Protein AF-A0AAQ0E7M9-F1 (afdb_monomer)

Solvent-accessible surface area (backbone atoms only — not comparable to full-atom values): 7959 Å² total; per-residue (Å²): 131,53,40,29,39,23,74,90,76,70,41,78,42,34,68,79,83,38,89,72,59,93,73,38,40,81,41,56,69,70,52,48,55,50,51,58,54,33,59,78,69,63,36,38,81,40,82,54,97,84,38,86,37,79,39,78,51,76,75,76,49,50,58,57,53,43,51,52,50,52,52,50,52,46,52,50,32,52,51,54,40,64,67,43,46,61,32,48,79,68,72,71,44,58,82,66,47,56,58,48,41,53,46,33,55,47,42,47,54,52,56,72,47,30,80,78,39,80,44,51,47,84,53,61,66,76,73,79,80,66,89,75,96,121

Sequence (134 aa):
MNYYYSFTQKGFYNDSINEVPDDAVELRKEDYDRLLDGLTNIMDIVDVDGYPTLKEREPQSDHEIASAELSSYMALANQQIAVITPAVDGGYAKPEHTQLLADWQRYRYELTLVPELDGWPESPQWPTEPEKVI

Nearest PDB structures (foldseek):
  4biy-assembly1_B  TM=6.322E-01  e=4.949E+00  Escherichia coli K-12
  4bix-assembly1_B  TM=6.375E-01  e=4.949E+00  Escherichia coli K-12
  5lfk-assembly1_B-2  TM=6.024E-01  e=4.949E+00  Escherichia coli
  4h54-assembly1_A  TM=3.339E-01  e=8.215E+00  Escherichia coli K-12

Structure (mmCIF, N/CA/C/O backbone):
data_AF-A0AAQ0E7M9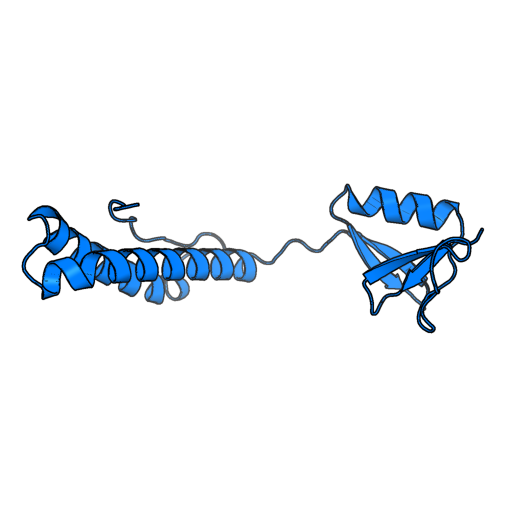-F1
#
_entry.id   AF-A0AAQ0E7M9-F1
#
loop_
_atom_site.group_PDB
_atom_site.id
_atom_site.type_symbol
_atom_site.label_atom_id
_atom_site.label_alt_id
_atom_site.label_comp_id
_atom_site.label_asym_id
_atom_site.label_entity_id
_atom_site.label_seq_id
_atom_site.pdbx_PDB_ins_code
_atom_site.Cartn_x
_atom_site.Cartn_y
_atom_site.Cartn_z
_atom_site.occupancy
_atom_site.B_iso_or_equiv
_atom_site.auth_seq_id
_atom_site.auth_comp_id
_atom_site.auth_asym_id
_atom_site.auth_atom_id
_atom_site.pdbx_PDB_model_num
ATOM 1 N N . MET A 1 1 ? 36.704 -12.486 -15.987 1.00 85.75 1 MET A N 1
ATOM 2 C CA . MET A 1 1 ? 35.703 -11.893 -15.092 1.00 85.75 1 MET A CA 1
ATOM 3 C C . MET A 1 1 ? 34.685 -11.226 -15.977 1.00 85.75 1 MET A C 1
ATOM 5 O O . MET A 1 1 ? 34.912 -10.100 -16.415 1.00 85.75 1 MET A O 1
ATOM 9 N N . ASN A 1 2 ? 33.615 -11.953 -16.258 1.00 93.69 2 ASN A N 1
ATOM 10 C CA . ASN A 1 2 ? 32.529 -11.481 -17.103 1.00 93.69 2 ASN A CA 1
ATOM 11 C C . ASN A 1 2 ? 31.299 -11.239 -16.228 1.00 93.69 2 ASN A C 1
ATOM 13 O O . ASN A 1 2 ? 31.145 -11.844 -15.161 1.00 93.69 2 ASN A O 1
ATOM 17 N N . TYR A 1 3 ? 30.467 -10.296 -16.650 1.00 96.00 3 TYR A N 1
ATOM 18 C CA . TYR A 1 3 ? 29.254 -9.913 -15.941 1.00 96.00 3 TYR A CA 1
ATOM 19 C C . TYR A 1 3 ? 28.054 -10.439 -16.702 1.00 96.00 3 TYR A C 1
ATOM 21 O O . TYR A 1 3 ? 28.076 -10.473 -17.927 1.00 96.00 3 TYR A O 1
ATOM 29 N N . TYR A 1 4 ? 27.017 -10.830 -15.979 1.00 96.44 4 TYR A N 1
ATOM 30 C CA . TYR A 1 4 ? 25.806 -11.377 -16.565 1.00 96.44 4 TYR A CA 1
ATOM 31 C C . TYR A 1 4 ? 24.583 -10.808 -15.858 1.00 96.44 4 TYR A C 1
ATOM 33 O O . TYR A 1 4 ? 24.672 -10.374 -14.705 1.00 96.44 4 TYR A O 1
ATOM 41 N N . TYR A 1 5 ? 23.439 -10.847 -16.529 1.00 96.38 5 TYR A N 1
ATOM 42 C CA . TYR A 1 5 ? 22.149 -10.516 -15.936 1.00 96.38 5 TYR A CA 1
ATOM 43 C C . TYR A 1 5 ? 21.117 -11.583 -16.283 1.00 96.38 5 TYR A C 1
ATOM 45 O O . TYR A 1 5 ? 20.941 -11.913 -17.453 1.00 96.38 5 TYR A O 1
ATOM 53 N N . SER A 1 6 ? 20.431 -12.107 -15.268 1.00 95.31 6 SER A N 1
ATOM 54 C CA . SER A 1 6 ? 19.311 -13.039 -15.435 1.00 95.31 6 SER A CA 1
ATOM 55 C C . SER A 1 6 ? 18.000 -12.277 -15.296 1.00 95.31 6 SER A C 1
ATOM 57 O O . SER A 1 6 ? 17.748 -11.649 -14.263 1.00 95.31 6 SER A O 1
ATOM 59 N N . PHE A 1 7 ? 17.146 -12.355 -16.318 1.00 91.25 7 PHE A N 1
ATOM 60 C CA . PHE A 1 7 ? 15.812 -11.752 -16.284 1.00 91.25 7 PHE A CA 1
ATOM 61 C C . PHE A 1 7 ? 14.862 -12.509 -15.355 1.00 91.25 7 PHE A C 1
ATOM 63 O O . PHE A 1 7 ? 14.028 -11.884 -14.698 1.00 91.25 7 PHE A O 1
ATOM 70 N N . THR A 1 8 ? 15.006 -13.834 -15.247 1.00 92.69 8 THR A N 1
ATOM 71 C CA . THR A 1 8 ? 14.168 -14.649 -14.357 1.00 92.69 8 THR A CA 1
ATOM 72 C C . THR A 1 8 ? 14.467 -14.344 -12.893 1.00 92.69 8 THR A C 1
ATOM 74 O O . THR A 1 8 ? 13.549 -14.168 -12.094 1.00 92.69 8 THR A O 1
ATOM 77 N N . GLN A 1 9 ? 15.752 -14.244 -12.542 1.00 92.62 9 GLN A N 1
ATOM 78 C CA . GLN A 1 9 ? 16.195 -13.949 -11.175 1.00 92.62 9 GLN A CA 1
ATOM 79 C C . GLN A 1 9 ? 16.234 -12.443 -10.876 1.00 92.62 9 GLN A C 1
ATOM 81 O O . GLN A 1 9 ? 16.388 -12.051 -9.721 1.00 92.62 9 GLN A O 1
ATOM 86 N N . LYS A 1 10 ? 16.104 -11.596 -11.909 1.00 90.38 10 LYS A N 1
ATOM 87 C CA . LYS A 1 10 ? 16.225 -10.129 -11.848 1.00 90.38 10 LYS A CA 1
ATOM 88 C C . LYS A 1 10 ? 17.514 -9.674 -11.153 1.00 90.38 10 LYS A C 1
ATOM 90 O O . LYS A 1 10 ? 17.498 -8.752 -10.338 1.00 90.38 10 LYS A O 1
ATOM 95 N N . GLY A 1 11 ? 18.628 -10.340 -11.454 1.00 91.94 11 GLY A N 1
ATOM 96 C CA . GLY A 1 11 ? 19.880 -10.199 -10.708 1.00 91.94 11 GLY A CA 1
ATOM 97 C C . GLY A 1 11 ? 21.127 -10.199 -11.585 1.00 91.94 11 GLY A C 1
ATOM 98 O O . GLY A 1 11 ? 21.146 -10.791 -12.666 1.00 91.94 11 GLY A O 1
ATOM 99 N N . PHE A 1 12 ? 22.179 -9.544 -11.087 1.00 94.38 12 PHE A N 1
ATOM 100 C CA . PHE A 1 12 ? 23.509 -9.554 -11.693 1.00 94.38 12 PHE A CA 1
ATOM 101 C C . PHE A 1 12 ? 24.361 -10.705 -11.162 1.00 94.38 12 PHE A C 1
ATOM 103 O O . PHE A 1 12 ? 24.320 -11.023 -9.974 1.00 94.38 12 PHE A O 1
ATOM 110 N N . TYR A 1 13 ? 25.187 -11.267 -12.038 1.00 95.19 13 TYR A N 1
ATOM 111 C CA . TYR A 1 13 ? 26.081 -12.379 -11.734 1.00 95.19 13 TYR A CA 1
ATOM 112 C C . TYR A 1 13 ? 27.484 -12.110 -12.262 1.00 95.19 13 TYR A C 1
ATOM 114 O O . TYR A 1 13 ? 27.682 -11.382 -13.238 1.00 95.19 13 TYR A O 1
ATOM 122 N N . ASN A 1 14 ? 28.465 -12.734 -11.619 1.00 93.44 14 ASN A N 1
ATOM 123 C CA . ASN A 1 14 ? 29.844 -12.717 -12.060 1.00 93.44 14 ASN A CA 1
ATOM 124 C C . ASN A 1 14 ? 30.438 -14.128 -12.081 1.00 93.44 14 ASN A C 1
ATOM 126 O O . ASN A 1 14 ? 30.460 -14.784 -11.047 1.00 93.44 14 ASN A O 1
ATOM 130 N N . ASP A 1 15 ? 30.997 -14.563 -13.212 1.00 93.00 15 ASP A N 1
ATOM 131 C CA . ASP A 1 15 ? 31.548 -15.92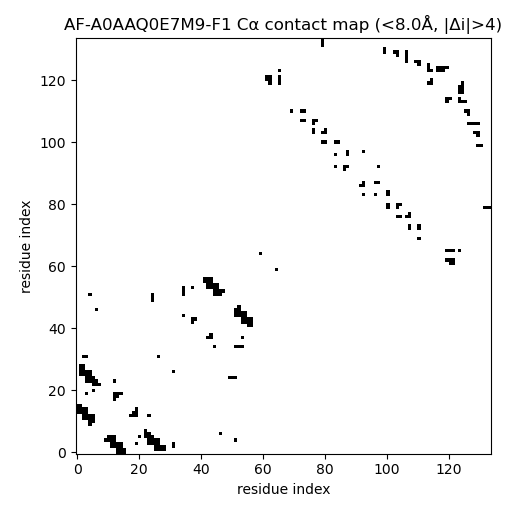5 -13.379 1.00 93.00 15 ASP A CA 1
ATOM 132 C C . ASP A 1 15 ? 32.713 -16.284 -12.445 1.00 93.00 15 ASP A C 1
ATOM 134 O O . ASP A 1 15 ? 33.047 -17.452 -12.267 1.00 93.00 15 ASP A O 1
ATOM 138 N N . SER A 1 16 ? 33.357 -15.282 -11.852 1.00 91.69 16 SER A N 1
ATOM 139 C CA . SER A 1 16 ? 34.508 -15.477 -10.975 1.00 91.69 16 SER A CA 1
ATOM 140 C C . SER A 1 16 ? 34.084 -15.715 -9.520 1.00 91.69 16 SER A C 1
ATOM 142 O O . SER A 1 16 ? 34.924 -16.073 -8.696 1.00 91.69 16 SER A O 1
ATOM 144 N N . ILE A 1 17 ? 32.805 -15.487 -9.190 1.00 90.12 17 ILE A N 1
ATOM 145 C CA . ILE A 1 17 ? 32.265 -15.525 -7.818 1.00 90.12 17 ILE A CA 1
ATOM 146 C C . ILE A 1 17 ? 30.959 -16.334 -7.736 1.00 90.12 17 ILE A C 1
ATOM 148 O O . ILE A 1 17 ? 30.685 -16.956 -6.710 1.00 90.12 17 ILE A O 1
ATOM 152 N N . ASN A 1 18 ? 30.146 -16.329 -8.789 1.00 92.12 18 ASN A N 1
ATOM 153 C CA . ASN A 1 18 ? 28.807 -16.900 -8.821 1.00 92.12 18 ASN A CA 1
ATOM 154 C C . ASN A 1 18 ? 28.706 -18.033 -9.846 1.00 92.12 18 ASN A C 1
ATOM 156 O O . ASN A 1 18 ? 29.309 -17.978 -10.916 1.00 92.12 18 ASN A O 1
ATOM 160 N N . GLU A 1 19 ? 27.860 -19.016 -9.545 1.00 93.81 19 GLU A N 1
ATOM 161 C CA . GLU A 1 19 ? 27.298 -19.894 -10.568 1.00 93.81 19 GLU A CA 1
ATOM 162 C C . GLU A 1 19 ? 26.316 -19.074 -11.416 1.00 93.81 19 GLU A C 1
ATOM 164 O O . GLU A 1 19 ? 25.410 -18.430 -10.879 1.00 93.81 19 GLU A O 1
ATOM 169 N N . VAL A 1 20 ? 26.560 -19.020 -12.724 1.00 93.25 20 VAL A N 1
ATOM 170 C CA . VAL A 1 20 ? 25.796 -18.187 -13.658 1.00 93.25 20 VAL A CA 1
ATOM 171 C C . VAL A 1 20 ? 24.564 -18.971 -14.130 1.00 93.25 20 VAL A C 1
ATOM 173 O O . VAL A 1 20 ? 24.739 -20.081 -14.629 1.00 93.25 20 VAL A O 1
ATOM 176 N N . PRO A 1 21 ? 23.337 -18.431 -13.988 1.00 95.19 21 PRO A N 1
ATOM 177 C CA . PRO A 1 21 ? 22.128 -19.077 -14.497 1.00 95.19 21 PRO A CA 1
ATOM 178 C C . PRO A 1 21 ? 22.146 -19.272 -16.017 1.00 95.19 21 PRO A C 1
ATOM 180 O O . PRO A 1 21 ? 22.670 -18.429 -16.743 1.00 95.19 21 PRO A O 1
ATOM 183 N N . ASP A 1 22 ? 21.483 -20.322 -16.504 1.00 94.69 22 ASP A N 1
ATOM 184 C CA . ASP A 1 22 ? 21.383 -20.617 -17.943 1.00 94.69 22 ASP A CA 1
ATOM 185 C C . ASP A 1 22 ? 20.672 -19.510 -18.744 1.00 94.69 22 ASP A C 1
ATOM 187 O O . ASP A 1 22 ? 20.928 -19.342 -19.935 1.00 94.69 22 ASP A O 1
ATOM 191 N N . ASP A 1 23 ? 19.772 -18.754 -18.104 1.00 93.44 23 ASP A N 1
ATOM 192 C CA . ASP A 1 23 ? 19.045 -17.637 -18.720 1.00 93.44 23 ASP A CA 1
ATOM 193 C C . ASP A 1 23 ? 19.806 -16.303 -18.645 1.00 93.44 23 ASP A C 1
ATOM 195 O O . ASP A 1 23 ? 19.277 -15.266 -19.051 1.00 93.44 23 ASP A O 1
ATOM 199 N N . ALA A 1 24 ? 21.022 -16.303 -18.092 1.00 95.00 24 ALA A N 1
ATOM 200 C CA . ALA A 1 24 ? 21.783 -15.085 -17.898 1.00 95.00 24 ALA A CA 1
ATOM 201 C C . ALA A 1 24 ? 22.453 -14.626 -19.200 1.00 95.00 24 ALA A C 1
ATOM 203 O O . ALA A 1 24 ? 23.191 -15.364 -19.854 1.00 95.00 24 ALA A O 1
ATOM 204 N N . VAL A 1 25 ? 22.233 -13.362 -19.548 1.00 96.12 25 VAL A N 1
ATOM 205 C CA . VAL A 1 25 ? 22.826 -12.717 -20.720 1.00 96.12 25 VAL A CA 1
ATOM 206 C C . VAL A 1 25 ? 24.161 -12.098 -20.325 1.00 96.12 25 VAL A C 1
ATOM 208 O O . VAL A 1 25 ? 24.227 -11.339 -19.356 1.00 96.12 25 VAL A O 1
ATOM 211 N N . GLU A 1 26 ? 25.227 -12.415 -21.062 1.00 96.38 26 GLU A N 1
ATOM 212 C CA . GLU A 1 26 ? 26.547 -11.808 -20.863 1.00 96.38 26 GLU A CA 1
ATOM 213 C C . GLU A 1 26 ? 26.515 -10.311 -21.202 1.00 96.38 26 GLU A C 1
ATOM 215 O O . GLU A 1 26 ? 26.034 -9.896 -22.256 1.00 96.38 26 GLU A O 1
ATOM 220 N N . LEU A 1 27 ? 27.058 -9.498 -20.300 1.00 96.19 27 LEU A N 1
ATOM 221 C CA . LEU A 1 27 ? 27.098 -8.048 -20.382 1.00 96.19 27 LEU A CA 1
ATOM 222 C C . LEU A 1 27 ? 28.497 -7.552 -20.731 1.00 96.19 27 LEU A C 1
ATOM 224 O O . LEU A 1 27 ? 29.510 -7.991 -20.177 1.00 96.19 27 LEU A O 1
ATOM 228 N N . ARG A 1 28 ? 28.547 -6.506 -21.555 1.00 94.69 28 ARG A N 1
ATOM 229 C CA . ARG A 1 28 ? 29.738 -5.653 -21.633 1.00 94.69 28 ARG A CA 1
ATOM 230 C C . ARG A 1 28 ? 29.922 -4.934 -20.300 1.00 94.69 28 ARG A C 1
ATOM 232 O O . ARG A 1 28 ? 28.946 -4.550 -19.661 1.00 94.69 28 ARG A O 1
ATOM 239 N N . LYS A 1 29 ? 31.171 -4.687 -19.896 1.00 92.06 29 LYS A N 1
ATOM 240 C CA . LYS A 1 29 ? 31.449 -4.007 -18.620 1.00 92.06 29 LYS A CA 1
ATOM 241 C C . LYS A 1 29 ? 30.773 -2.632 -18.518 1.00 92.06 29 LYS A C 1
ATOM 243 O O . LYS A 1 29 ? 30.200 -2.317 -17.487 1.00 92.06 29 LYS A O 1
ATOM 248 N N . GLU A 1 30 ? 30.776 -1.871 -19.607 1.00 94.38 30 GLU A N 1
ATOM 249 C CA . GLU A 1 30 ? 30.103 -0.569 -19.696 1.00 94.38 30 GLU A CA 1
ATOM 250 C C . GLU A 1 30 ? 28.583 -0.680 -19.495 1.00 94.38 30 GLU A C 1
ATOM 252 O O . GLU A 1 30 ? 27.986 0.164 -18.832 1.00 94.38 30 GLU A O 1
ATOM 257 N N . ASP A 1 31 ? 27.955 -1.739 -20.019 1.00 94.44 31 ASP A N 1
ATOM 258 C CA . ASP A 1 31 ? 26.528 -1.996 -19.813 1.00 94.44 31 ASP A CA 1
ATOM 259 C C . ASP A 1 31 ? 26.233 -2.443 -18.387 1.00 94.44 31 ASP A C 1
ATOM 261 O O . ASP A 1 31 ? 25.246 -1.996 -17.818 1.00 94.44 31 ASP A O 1
ATOM 265 N N . TYR A 1 32 ? 27.089 -3.274 -17.790 1.00 94.56 32 TYR A N 1
ATOM 266 C CA . TYR A 1 32 ? 26.979 -3.634 -16.378 1.00 94.56 32 TYR A CA 1
ATOM 267 C C . TYR A 1 32 ? 27.024 -2.390 -15.481 1.00 94.56 32 TYR A C 1
ATOM 269 O O . TYR A 1 32 ? 26.120 -2.196 -14.670 1.00 94.56 32 TYR A O 1
ATOM 277 N N . ASP A 1 33 ? 28.024 -1.523 -15.669 1.00 93.75 33 ASP A N 1
ATOM 278 C CA . ASP A 1 33 ? 28.172 -0.298 -14.879 1.00 93.75 33 ASP A CA 1
ATOM 279 C C . ASP A 1 33 ? 26.966 0.639 -15.091 1.00 93.75 33 ASP A C 1
ATOM 281 O O . ASP A 1 33 ? 26.403 1.155 -14.125 1.00 93.75 33 ASP A O 1
ATOM 285 N N . ARG A 1 34 ? 26.502 0.793 -16.342 1.00 93.81 34 ARG A N 1
ATOM 286 C CA . ARG A 1 34 ? 25.304 1.577 -16.682 1.00 93.81 34 ARG A CA 1
ATOM 287 C C . ARG A 1 34 ? 24.040 1.019 -16.031 1.00 93.81 34 ARG A C 1
ATOM 289 O O . ARG A 1 34 ? 23.275 1.780 -15.449 1.00 93.81 34 ARG A O 1
ATOM 296 N N . LEU A 1 35 ? 23.789 -0.285 -16.151 1.00 93.88 35 LEU A N 1
ATOM 297 C CA . LEU A 1 35 ? 22.596 -0.935 -15.599 1.00 93.88 35 LEU A CA 1
ATOM 298 C C . LEU A 1 35 ? 22.583 -0.848 -14.067 1.00 93.88 35 LEU A C 1
ATOM 300 O O . LEU A 1 35 ? 21.526 -0.621 -13.482 1.00 93.88 35 LEU A O 1
ATOM 304 N N . LEU A 1 36 ? 23.749 -0.985 -13.427 1.00 91.50 36 LEU A N 1
ATOM 305 C CA . LEU A 1 36 ? 23.894 -0.854 -11.980 1.00 91.50 36 LEU A CA 1
ATOM 306 C C . LEU A 1 36 ? 23.629 0.585 -11.507 1.00 91.50 36 LEU A C 1
ATOM 308 O O . LEU A 1 36 ? 22.913 0.774 -10.526 1.00 91.50 36 LEU A O 1
ATOM 312 N N . ASP A 1 37 ? 24.142 1.592 -12.220 1.00 90.62 37 ASP A N 1
ATOM 313 C CA . ASP A 1 37 ? 23.845 3.005 -11.946 1.00 90.62 37 ASP A CA 1
ATOM 314 C C . ASP A 1 37 ? 22.347 3.314 -12.114 1.00 90.62 37 ASP A C 1
ATOM 316 O O . ASP A 1 37 ? 21.734 3.971 -11.269 1.00 90.62 37 ASP A O 1
ATOM 320 N N . GLY A 1 38 ? 21.712 2.742 -13.142 1.00 85.12 38 GLY A N 1
ATOM 321 C CA . GLY A 1 38 ? 20.275 2.873 -13.392 1.00 85.12 38 GLY A CA 1
ATOM 322 C C . GLY A 1 38 ? 19.386 2.406 -12.237 1.00 85.12 38 GLY A C 1
ATOM 323 O O . GLY A 1 38 ? 18.337 3.008 -12.000 1.00 85.12 38 GLY A O 1
ATOM 324 N N . LEU A 1 39 ? 19.815 1.402 -11.460 1.00 83.19 39 LEU A N 1
ATOM 325 C CA . LEU A 1 39 ? 19.071 0.952 -10.277 1.00 83.19 39 LEU A CA 1
ATOM 326 C C . LEU A 1 39 ? 18.967 2.032 -9.191 1.00 83.19 39 LEU A C 1
ATOM 328 O O . LEU A 1 39 ? 18.004 2.032 -8.425 1.00 83.19 39 LEU A O 1
ATOM 332 N N . THR A 1 40 ? 19.921 2.964 -9.126 1.00 82.12 40 THR A N 1
ATOM 333 C CA . THR A 1 40 ? 19.872 4.090 -8.177 1.00 82.12 40 THR A CA 1
ATOM 334 C C . THR A 1 40 ? 18.950 5.224 -8.639 1.00 82.12 40 THR A C 1
ATOM 336 O O . THR A 1 40 ? 18.548 6.052 -7.825 1.00 82.12 40 THR A O 1
ATOM 339 N N . ASN A 1 41 ? 18.550 5.219 -9.916 1.00 75.00 41 ASN A N 1
ATOM 340 C CA . ASN A 1 41 ? 17.786 6.276 -10.582 1.00 75.00 41 ASN A CA 1
ATOM 341 C C . ASN A 1 41 ? 16.334 5.870 -10.921 1.00 75.00 41 ASN A C 1
ATOM 343 O O . ASN A 1 41 ? 15.724 6.465 -11.802 1.00 75.00 41 ASN A O 1
ATOM 347 N N . ILE A 1 42 ? 15.765 4.870 -10.229 1.00 76.31 42 ILE A N 1
ATOM 348 C CA . ILE A 1 42 ? 14.376 4.391 -10.429 1.00 76.31 42 ILE A CA 1
ATOM 349 C C . ILE A 1 42 ? 14.112 3.952 -11.889 1.00 76.31 42 ILE A C 1
ATOM 351 O O . ILE A 1 42 ? 13.043 4.170 -12.451 1.00 76.31 42 ILE A O 1
ATOM 355 N N . MET A 1 43 ? 15.096 3.314 -12.519 1.00 85.12 43 MET A N 1
ATOM 356 C CA . MET A 1 43 ? 14.937 2.700 -13.839 1.00 85.12 43 MET A CA 1
ATOM 357 C C . MET A 1 43 ? 14.608 1.213 -13.679 1.00 85.12 43 MET A C 1
ATOM 359 O O . MET A 1 43 ? 15.088 0.559 -12.750 1.00 85.12 43 MET A O 1
ATOM 363 N N . ASP A 1 44 ? 13.837 0.663 -14.612 1.00 88.62 44 ASP A N 1
ATOM 364 C CA . ASP A 1 44 ? 13.639 -0.779 -14.727 1.00 88.62 44 ASP A CA 1
ATOM 365 C C . ASP A 1 44 ? 14.587 -1.361 -15.777 1.00 88.62 44 ASP A C 1
ATOM 367 O O . ASP A 1 44 ? 14.832 -0.766 -16.829 1.00 88.62 44 ASP A O 1
ATOM 371 N N . ILE A 1 45 ? 15.126 -2.546 -15.494 1.00 92.12 45 ILE A N 1
ATOM 372 C CA . ILE A 1 45 ? 15.868 -3.331 -16.481 1.00 92.12 45 ILE A CA 1
ATOM 373 C C . ILE A 1 45 ? 14.850 -4.186 -17.230 1.00 92.12 45 ILE A C 1
ATOM 375 O O . ILE A 1 45 ? 14.215 -5.064 -16.647 1.00 92.12 45 ILE A O 1
ATOM 379 N N . VAL A 1 46 ? 14.695 -3.915 -18.521 1.00 91.38 46 VAL A N 1
ATOM 380 C CA . VAL A 1 46 ? 13.784 -4.629 -19.415 1.00 91.38 46 VAL A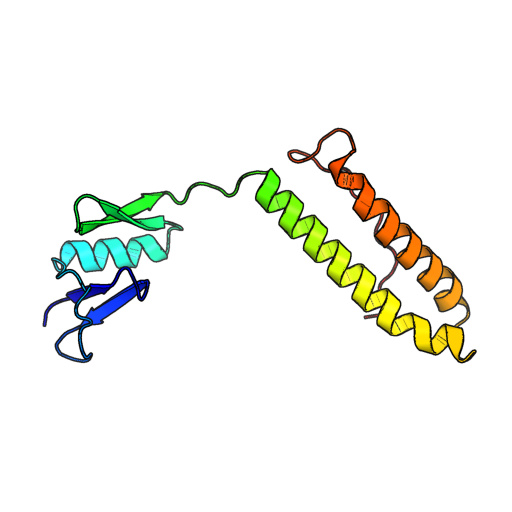 CA 1
ATOM 381 C C . VAL A 1 46 ? 14.566 -5.369 -20.489 1.00 91.38 46 VAL A C 1
ATOM 383 O O . VAL A 1 46 ? 15.698 -5.007 -20.820 1.00 91.38 46 VAL A O 1
ATOM 386 N N . ASP A 1 47 ? 13.955 -6.421 -21.019 1.00 92.88 47 ASP A N 1
ATOM 387 C CA . ASP A 1 47 ? 14.486 -7.132 -22.172 1.00 92.88 47 ASP A CA 1
ATOM 388 C C . ASP A 1 47 ? 14.143 -6.362 -23.452 1.00 92.88 47 ASP A C 1
ATOM 390 O O . ASP A 1 47 ? 12.971 -6.107 -23.743 1.00 92.88 47 ASP A O 1
ATOM 394 N N . VAL A 1 48 ? 15.176 -5.973 -24.199 1.00 92.88 48 VAL A N 1
ATOM 395 C CA . VAL A 1 48 ? 15.051 -5.432 -25.552 1.00 92.88 48 VAL A CA 1
ATOM 396 C C . VAL A 1 48 ? 15.899 -6.306 -26.469 1.00 92.88 48 VAL A C 1
ATOM 398 O O . VAL A 1 48 ? 17.125 -6.294 -26.382 1.00 92.88 48 VAL A O 1
ATOM 401 N N . ASP A 1 49 ? 15.235 -7.076 -27.333 1.00 92.56 49 ASP A N 1
ATOM 402 C CA . ASP A 1 49 ? 15.856 -7.993 -28.300 1.00 92.56 49 ASP A CA 1
ATOM 403 C C . ASP A 1 49 ? 16.847 -9.006 -27.685 1.00 92.56 49 ASP A C 1
ATOM 405 O O . ASP A 1 49 ? 17.853 -9.371 -28.297 1.00 92.56 49 ASP A O 1
ATOM 409 N N . GLY A 1 50 ? 16.563 -9.487 -26.472 1.00 90.38 50 GLY A N 1
ATOM 410 C CA . GLY A 1 50 ? 17.390 -10.447 -25.743 1.00 90.38 50 GLY A CA 1
ATOM 411 C C . GLY A 1 50 ? 18.530 -9.804 -24.952 1.00 90.38 50 GLY A C 1
ATOM 412 O O . GLY A 1 50 ? 19.415 -10.527 -24.493 1.00 90.38 50 GLY A O 1
ATOM 413 N N . TYR A 1 51 ? 18.555 -8.471 -24.810 1.00 94.69 51 TYR A N 1
ATOM 414 C CA . TYR A 1 51 ? 19.606 -7.757 -24.087 1.00 94.69 51 TYR A CA 1
ATOM 415 C C . TYR A 1 51 ? 19.061 -6.810 -22.998 1.00 94.69 51 TYR A C 1
ATOM 417 O O . TYR A 1 51 ? 18.159 -6.006 -23.259 1.00 94.69 51 TYR A O 1
ATOM 425 N N . PRO A 1 52 ? 19.635 -6.838 -21.776 1.00 94.56 52 PRO A N 1
ATOM 426 C CA . PRO A 1 52 ? 19.224 -5.973 -20.671 1.00 94.56 52 PRO A CA 1
ATOM 427 C C . PRO A 1 52 ? 19.416 -4.490 -20.978 1.00 94.56 52 PRO A C 1
ATOM 429 O O . PRO A 1 52 ? 20.526 -4.006 -21.217 1.00 94.56 52 PRO A O 1
ATOM 432 N N . THR A 1 53 ? 18.320 -3.742 -20.917 1.00 93.88 53 THR A N 1
ATOM 433 C CA . THR A 1 53 ? 18.302 -2.310 -21.209 1.00 93.88 53 THR A CA 1
ATOM 434 C C . THR A 1 53 ? 17.537 -1.557 -20.130 1.00 93.88 53 THR A C 1
ATOM 436 O O . THR A 1 53 ? 16.481 -1.993 -19.686 1.00 93.88 53 THR A O 1
ATOM 439 N N . LEU A 1 54 ? 18.066 -0.408 -19.705 1.00 92.50 54 LEU A N 1
ATOM 440 C CA . LEU A 1 54 ? 17.345 0.504 -18.824 1.00 92.50 54 LEU A CA 1
ATOM 441 C C . LEU A 1 54 ? 16.193 1.169 -19.570 1.00 92.50 54 LEU A C 1
ATOM 443 O O . LEU A 1 54 ? 16.407 1.814 -20.598 1.00 92.50 54 LEU A O 1
ATOM 447 N N . LYS A 1 55 ? 15.002 1.082 -18.995 1.00 89.31 55 LYS A N 1
ATOM 448 C CA . LYS A 1 55 ? 13.849 1.898 -19.351 1.00 89.31 55 LYS A CA 1
ATOM 449 C C . LYS A 1 55 ? 13.441 2.698 -18.120 1.00 89.31 55 LYS A C 1
ATOM 451 O O . LYS A 1 55 ? 13.570 2.220 -16.994 1.00 89.31 55 LYS A O 1
ATOM 456 N N . GLU A 1 56 ? 12.980 3.924 -18.336 1.00 84.75 56 GLU A N 1
ATOM 457 C CA . GLU A 1 56 ? 12.330 4.684 -17.271 1.00 84.75 56 GLU A CA 1
ATOM 458 C C . GLU A 1 56 ? 11.165 3.856 -16.730 1.00 84.75 56 GLU A C 1
ATOM 460 O O . GLU A 1 56 ? 10.368 3.319 -17.510 1.00 84.75 56 GLU A O 1
ATOM 465 N N . ARG A 1 57 ? 11.115 3.692 -15.404 1.00 79.25 57 ARG A N 1
ATOM 466 C CA . ARG A 1 57 ? 9.982 3.031 -14.769 1.00 79.25 57 ARG A CA 1
ATOM 467 C C . ARG A 1 57 ? 8.748 3.857 -15.085 1.00 79.25 57 ARG A C 1
ATOM 469 O O . ARG A 1 57 ? 8.709 5.051 -14.794 1.00 79.25 57 ARG A O 1
ATOM 476 N N . GLU A 1 58 ? 7.744 3.219 -15.670 1.00 73.38 58 GLU A N 1
ATOM 477 C CA . GLU A 1 58 ? 6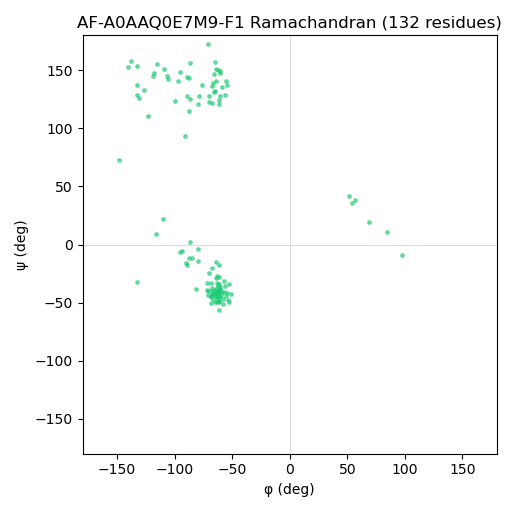.458 3.877 -15.844 1.00 73.38 58 GLU A CA 1
ATOM 478 C C . GLU A 1 58 ? 5.933 4.238 -14.446 1.00 73.38 58 GLU A C 1
ATOM 480 O O . GLU A 1 58 ? 5.943 3.377 -13.556 1.00 73.38 58 GLU A O 1
ATOM 485 N N . PRO A 1 59 ?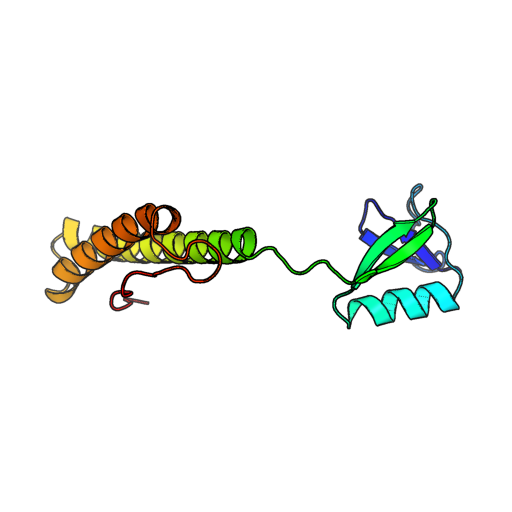 5.553 5.506 -14.202 1.00 73.38 59 PRO A N 1
ATOM 486 C CA . PRO A 1 59 ? 4.969 5.871 -12.924 1.00 73.38 59 PRO A CA 1
ATOM 487 C C . PRO A 1 59 ? 3.758 4.972 -12.680 1.00 73.38 59 PRO A C 1
ATOM 489 O O . PRO A 1 59 ? 3.011 4.666 -13.612 1.00 73.38 59 PRO A O 1
ATOM 492 N N . GLN A 1 60 ? 3.578 4.535 -11.432 1.00 79.75 60 GLN A N 1
ATOM 493 C CA . GLN A 1 60 ? 2.366 3.809 -11.066 1.00 79.75 60 GLN A CA 1
ATOM 494 C C . GLN A 1 60 ? 1.160 4.661 -11.452 1.00 79.75 60 GLN A C 1
ATOM 496 O O . GLN A 1 60 ? 1.164 5.876 -11.249 1.00 79.75 60 GLN A O 1
ATOM 501 N N . SER A 1 61 ? 0.143 4.026 -12.022 1.00 88.62 61 SER A N 1
ATOM 502 C CA . SER A 1 61 ? -1.094 4.729 -12.344 1.00 88.62 61 SER A CA 1
ATOM 503 C C . SER A 1 61 ? -1.749 5.257 -11.066 1.00 88.62 61 SER A C 1
ATOM 505 O O . SER A 1 61 ? -1.653 4.624 -10.011 1.00 88.62 61 SER A O 1
ATOM 507 N N . ASP A 1 62 ? -2.485 6.367 -11.160 1.00 91.19 62 ASP A N 1
ATOM 508 C CA . ASP A 1 62 ? -3.246 6.908 -10.022 1.00 91.19 62 ASP A CA 1
ATOM 509 C C . ASP A 1 62 ? -4.159 5.839 -9.403 1.00 91.19 62 ASP A C 1
ATOM 511 O O . ASP A 1 62 ? -4.314 5.757 -8.188 1.00 91.19 62 ASP A O 1
ATOM 515 N N . HIS A 1 63 ? -4.689 4.935 -10.233 1.00 92.06 63 HIS A N 1
ATOM 516 C CA . HIS A 1 63 ? -5.477 3.794 -9.781 1.00 92.06 63 HIS A CA 1
ATOM 517 C C . HIS A 1 63 ? -4.689 2.824 -8.888 1.00 92.06 63 HIS A C 1
ATOM 519 O O . HIS A 1 63 ? -5.213 2.360 -7.873 1.00 92.06 63 HIS A O 1
ATOM 525 N N . GLU A 1 64 ? -3.454 2.475 -9.254 1.00 91.94 64 GLU A N 1
ATOM 526 C CA . GLU A 1 64 ? -2.600 1.597 -8.445 1.00 91.94 64 GLU A CA 1
ATOM 527 C C . GLU A 1 64 ? -2.207 2.263 -7.128 1.00 91.94 64 GLU A C 1
ATOM 529 O O . GLU A 1 64 ? -2.258 1.611 -6.083 1.00 91.94 64 GLU A O 1
ATOM 534 N N . ILE A 1 65 ? -1.879 3.558 -7.172 1.00 94.38 65 ILE A N 1
ATOM 535 C CA . ILE A 1 65 ? -1.535 4.352 -5.988 1.00 94.38 65 ILE A CA 1
ATOM 536 C C . ILE A 1 65 ? -2.731 4.395 -5.032 1.00 94.38 65 ILE A C 1
ATOM 538 O O . ILE A 1 65 ? -2.632 3.919 -3.899 1.00 94.38 65 ILE A O 1
ATOM 542 N N . ALA A 1 66 ? -3.889 4.859 -5.505 1.00 96.12 66 ALA A N 1
ATOM 543 C CA . ALA A 1 66 ? -5.088 4.994 -4.687 1.00 96.12 66 ALA A CA 1
ATOM 544 C C . ALA A 1 66 ? -5.588 3.635 -4.154 1.00 96.12 66 ALA A C 1
ATOM 546 O O . ALA A 1 66 ? -6.057 3.534 -3.018 1.00 96.12 66 ALA A O 1
ATOM 547 N N . SER A 1 67 ? -5.441 2.551 -4.928 1.00 96.19 67 SER A N 1
ATOM 548 C CA . SER A 1 67 ? -5.781 1.192 -4.470 1.00 96.19 67 SER A CA 1
ATOM 549 C C . SER A 1 67 ? -4.849 0.692 -3.360 1.00 96.19 67 SER A C 1
ATOM 551 O O . SER A 1 67 ? -5.300 0.015 -2.427 1.00 96.19 67 SER A O 1
ATOM 553 N N . ALA A 1 68 ? -3.554 1.013 -3.436 1.00 96.62 68 ALA A N 1
ATOM 554 C CA . ALA A 1 68 ? -2.584 0.675 -2.397 1.00 96.62 68 ALA A CA 1
ATOM 555 C C . ALA A 1 68 ? -2.841 1.466 -1.100 1.00 96.62 68 ALA A C 1
ATOM 557 O O . ALA A 1 68 ? -2.780 0.893 -0.005 1.00 96.62 68 ALA A O 1
ATOM 558 N N . GLU A 1 69 ? -3.196 2.748 -1.211 1.00 97.88 69 GLU A N 1
ATOM 559 C CA . GLU A 1 69 ? -3.601 3.585 -0.076 1.00 97.88 69 GLU A CA 1
ATOM 560 C C . GLU A 1 69 ? -4.880 3.060 0.585 1.00 97.88 69 GLU A C 1
ATOM 562 O O . GLU A 1 69 ? -4.881 2.798 1.790 1.00 97.88 69 GLU A O 1
ATOM 567 N N . LEU A 1 70 ? -5.931 2.782 -0.199 1.00 98.19 70 LEU A N 1
ATOM 568 C CA . LEU A 1 70 ? -7.178 2.192 0.300 1.00 98.19 70 LEU A CA 1
ATOM 569 C C . LEU A 1 70 ? -6.921 0.877 1.049 1.00 98.19 70 LEU A C 1
ATOM 571 O O . LEU A 1 70 ? -7.446 0.661 2.143 1.00 98.19 70 LEU A O 1
ATOM 575 N N . SER A 1 71 ? -6.076 0.008 0.489 1.00 98.19 71 SER A N 1
ATOM 576 C CA . SER A 1 71 ? -5.691 -1.255 1.130 1.00 98.19 71 SER A CA 1
ATOM 577 C C . SER A 1 71 ? -4.973 -1.027 2.464 1.00 98.19 71 SER A C 1
ATOM 579 O O . SER A 1 71 ? -5.238 -1.734 3.440 1.00 98.19 71 SER A O 1
ATOM 581 N N . SER A 1 72 ? -4.106 -0.014 2.532 1.00 98.25 72 SER A N 1
ATOM 582 C CA . SER A 1 72 ? -3.375 0.359 3.748 1.00 98.25 72 SER A CA 1
ATOM 583 C C . SER A 1 72 ? -4.311 0.904 4.831 1.00 98.25 72 SER A C 1
ATOM 585 O O . SER A 1 72 ? -4.227 0.479 5.986 1.00 98.25 72 SER A O 1
ATOM 587 N N . TYR A 1 73 ? -5.262 1.768 4.467 1.00 98.44 73 TYR A N 1
ATOM 588 C CA . TYR A 1 73 ? -6.279 2.281 5.387 1.00 98.44 73 TYR A CA 1
ATOM 589 C C . TYR A 1 73 ? -7.216 1.181 5.899 1.00 98.44 73 TYR A C 1
ATOM 591 O O . TYR A 1 73 ? -7.505 1.116 7.096 1.00 98.44 73 TYR A O 1
ATOM 599 N N . MET A 1 74 ? -7.633 0.257 5.028 1.00 98.44 74 MET A N 1
ATOM 600 C CA . MET A 1 74 ? -8.433 -0.910 5.415 1.00 98.44 74 MET A CA 1
ATOM 601 C C . MET A 1 74 ? -7.678 -1.819 6.392 1.00 98.44 74 MET A C 1
ATOM 603 O O . MET A 1 74 ? -8.259 -2.292 7.374 1.00 98.44 74 MET A O 1
ATOM 607 N N . ALA A 1 75 ? -6.385 -2.059 6.153 1.00 98.44 75 ALA A N 1
ATOM 608 C CA . ALA A 1 75 ? -5.542 -2.856 7.042 1.00 98.44 75 ALA A CA 1
ATOM 609 C C . ALA A 1 75 ? -5.406 -2.207 8.428 1.00 98.44 75 ALA A C 1
ATOM 611 O O . ALA A 1 75 ? -5.597 -2.884 9.441 1.00 98.44 75 ALA A O 1
ATOM 612 N N . LEU A 1 76 ? -5.158 -0.896 8.474 1.00 98.06 76 LEU A N 1
ATOM 613 C CA . LEU A 1 76 ? -5.091 -0.132 9.717 1.00 98.06 76 LEU A CA 1
ATOM 614 C C . LEU A 1 76 ? -6.420 -0.173 10.482 1.00 98.06 76 LEU A C 1
ATOM 616 O O . LEU A 1 76 ? -6.433 -0.498 11.669 1.00 98.06 76 LEU A O 1
ATOM 620 N N . ALA A 1 77 ? -7.545 0.088 9.812 1.00 98.38 77 ALA A N 1
ATOM 621 C CA . ALA A 1 77 ? -8.858 0.049 10.449 1.00 98.38 77 ALA A CA 1
ATOM 622 C C . ALA A 1 77 ? -9.160 -1.338 11.037 1.00 98.38 77 ALA A C 1
ATOM 624 O O . ALA A 1 77 ? -9.613 -1.455 12.175 1.00 98.38 77 ALA A O 1
ATOM 625 N N . ASN A 1 78 ? -8.846 -2.407 10.299 1.00 98.38 78 ASN A N 1
ATOM 626 C CA . ASN A 1 78 ? -8.990 -3.775 10.792 1.00 98.38 78 ASN A CA 1
ATOM 627 C C . ASN A 1 78 ? -8.107 -4.053 12.015 1.00 98.38 78 ASN A C 1
ATOM 629 O O . ASN A 1 78 ? -8.569 -4.701 12.955 1.00 98.38 78 ASN A O 1
ATOM 633 N N . GLN A 1 79 ? -6.871 -3.548 12.034 1.00 98.25 79 GLN A N 1
ATOM 634 C CA . GLN A 1 79 ? -5.972 -3.681 13.178 1.00 98.25 79 GLN A CA 1
ATOM 635 C C . GLN A 1 79 ? -6.538 -2.988 14.425 1.00 98.25 79 GLN A C 1
ATOM 637 O O . GLN A 1 79 ? -6.602 -3.606 15.487 1.00 98.25 79 GLN A O 1
ATOM 642 N N . GLN A 1 80 ? -6.990 -1.736 14.304 1.00 98.00 80 GLN A N 1
ATOM 643 C CA . GLN A 1 80 ? -7.544 -0.968 15.428 1.00 98.00 80 GLN A CA 1
ATOM 644 C C . GLN A 1 80 ? -8.817 -1.626 15.977 1.00 98.00 80 GLN A C 1
ATOM 646 O O . GLN A 1 80 ? -8.940 -1.835 17.185 1.00 98.00 80 GLN A O 1
ATOM 651 N N . ILE A 1 81 ? -9.725 -2.062 15.094 1.00 98.00 81 ILE A N 1
ATOM 652 C CA . ILE A 1 81 ? -10.931 -2.813 15.479 1.00 98.00 81 ILE A CA 1
ATOM 653 C C . ILE A 1 81 ? -10.553 -4.089 16.235 1.00 98.00 81 ILE A C 1
ATOM 655 O O . ILE A 1 81 ? -11.126 -4.361 17.291 1.00 98.00 81 ILE A O 1
ATOM 659 N N . ALA A 1 82 ? -9.585 -4.862 15.736 1.00 97.75 82 ALA A N 1
ATOM 660 C CA . ALA A 1 82 ? -9.154 -6.106 16.372 1.00 97.75 82 ALA A CA 1
ATOM 661 C C . ALA A 1 82 ? -8.549 -5.886 17.769 1.00 97.75 82 ALA A C 1
ATOM 663 O O . ALA A 1 82 ? -8.736 -6.723 18.650 1.00 97.75 82 ALA A O 1
ATOM 664 N N . VAL A 1 83 ? -7.862 -4.761 17.991 1.00 96.31 83 VAL A N 1
ATOM 665 C CA . VAL A 1 83 ? -7.302 -4.390 19.302 1.00 96.31 83 VAL A CA 1
ATOM 666 C C . VAL A 1 83 ? -8.401 -3.999 20.293 1.00 96.31 83 VAL A C 1
ATOM 668 O O . VAL A 1 83 ? -8.359 -4.409 21.453 1.00 96.31 83 VAL A O 1
ATOM 671 N N . ILE A 1 84 ? -9.388 -3.214 19.855 1.00 96.75 84 ILE A N 1
ATOM 672 C CA . ILE A 1 84 ? -10.397 -2.632 20.750 1.00 96.75 84 ILE A CA 1
ATOM 673 C C . ILE A 1 84 ? -11.516 -3.631 21.086 1.00 96.75 84 ILE A C 1
ATOM 675 O O . ILE A 1 84 ? -11.975 -3.679 22.231 1.00 96.75 84 ILE A O 1
ATOM 679 N N . THR A 1 85 ? -11.934 -4.445 20.112 1.00 97.62 85 THR A N 1
ATOM 680 C CA . THR A 1 85 ? -13.111 -5.330 20.217 1.00 97.62 85 THR A CA 1
ATOM 681 C C . THR A 1 85 ? -13.089 -6.232 21.459 1.00 97.62 85 THR A C 1
ATOM 683 O O . THR A 1 85 ? -14.059 -6.190 22.212 1.00 97.62 85 THR A O 1
ATOM 686 N N . PRO A 1 86 ? -12.002 -6.967 21.784 1.00 97.56 86 PRO A N 1
ATOM 687 C CA . PRO A 1 86 ? -11.995 -7.857 22.948 1.00 97.56 86 PRO A CA 1
ATOM 688 C C . PRO A 1 86 ? -12.216 -7.124 24.276 1.00 97.56 86 PRO A C 1
ATOM 690 O O . PRO A 1 86 ? -12.845 -7.661 25.185 1.00 97.56 86 PRO A O 1
ATOM 693 N N . ALA A 1 87 ? -11.713 -5.890 24.389 1.00 95.62 87 ALA A N 1
ATOM 694 C CA . ALA A 1 87 ? -11.892 -5.084 25.589 1.00 95.62 87 ALA A CA 1
ATOM 695 C C . ALA A 1 87 ? -13.334 -4.601 25.747 1.00 95.62 87 ALA A C 1
ATOM 697 O O . ALA A 1 87 ? -13.861 -4.599 26.863 1.00 95.62 87 ALA A O 1
ATOM 698 N N . VAL A 1 88 ? -13.970 -4.210 24.641 1.00 96.38 88 VAL A N 1
ATOM 699 C CA . VAL A 1 88 ? -15.376 -3.790 24.632 1.00 96.38 88 VAL A CA 1
ATOM 700 C C . VAL A 1 88 ? -16.279 -4.987 24.928 1.00 96.38 88 VAL A C 1
ATOM 702 O O . VAL A 1 88 ? -17.072 -4.923 25.865 1.00 96.38 88 VAL A O 1
ATOM 705 N N . ASP A 1 89 ? -16.087 -6.103 24.223 1.00 97.00 89 ASP A N 1
ATOM 706 C CA . ASP A 1 89 ? -16.873 -7.331 24.395 1.00 97.00 89 ASP A CA 1
ATOM 707 C C . ASP A 1 89 ? -16.717 -7.933 25.799 1.00 97.00 89 ASP A C 1
ATOM 709 O O . ASP A 1 89 ? -17.672 -8.449 26.378 1.00 97.00 89 ASP A O 1
ATOM 713 N N . GLY A 1 90 ? -15.515 -7.848 26.374 1.00 96.12 90 GLY A N 1
ATOM 714 C CA . GLY A 1 90 ? -15.232 -8.319 27.727 1.00 96.12 90 GLY A CA 1
ATOM 715 C C . GLY A 1 90 ? -15.662 -7.362 28.843 1.00 96.12 90 GLY A C 1
ATOM 716 O O . GLY A 1 90 ? -15.508 -7.702 30.016 1.00 96.12 90 GLY A O 1
ATOM 717 N N . GLY A 1 91 ? -16.168 -6.169 28.515 1.00 95.12 91 GLY A N 1
ATOM 718 C CA . GLY A 1 91 ? -16.624 -5.181 29.497 1.00 95.12 91 GLY A CA 1
ATOM 719 C C . GLY A 1 91 ? -15.509 -4.537 30.333 1.00 95.12 91 GLY A C 1
ATOM 720 O O . GLY A 1 91 ? -15.788 -3.993 31.400 1.00 95.12 91 GLY A O 1
ATOM 721 N N . TYR A 1 92 ? -14.255 -4.597 29.874 1.00 93.81 92 TYR A N 1
ATOM 722 C CA . TYR A 1 92 ? -13.086 -3.998 30.540 1.00 93.81 92 TYR A CA 1
ATOM 723 C C . TYR A 1 92 ? -12.422 -2.886 29.709 1.00 93.81 92 TYR A C 1
ATOM 725 O O . TYR A 1 92 ? -11.339 -2.402 30.048 1.00 93.81 92 TYR A O 1
ATOM 733 N N . ALA A 1 93 ? -13.062 -2.475 28.615 1.00 94.00 93 ALA A N 1
ATOM 734 C CA . ALA A 1 93 ? -12.691 -1.305 27.838 1.00 94.00 93 ALA A CA 1
ATOM 735 C C . ALA A 1 93 ? -12.760 -0.022 28.675 1.00 94.00 93 ALA A C 1
ATOM 737 O O . ALA A 1 93 ? -13.622 0.143 29.541 1.00 94.00 93 ALA A O 1
ATOM 738 N N . LYS A 1 94 ? -11.875 0.930 28.362 1.00 91.06 94 LY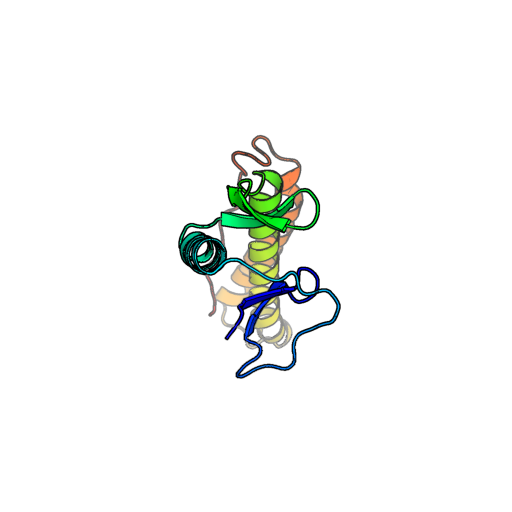S A N 1
ATOM 739 C CA . LYS A 1 94 ? -12.035 2.304 28.839 1.00 91.06 94 LYS A CA 1
ATOM 740 C C . LYS A 1 94 ? -13.309 2.912 28.229 1.00 91.06 94 LYS A C 1
ATOM 742 O O . LYS A 1 94 ? -13.660 2.529 27.109 1.00 91.06 94 LYS A O 1
ATOM 747 N N . PRO A 1 95 ? -13.987 3.859 28.900 1.00 88.75 95 PRO A N 1
ATOM 748 C CA . PRO A 1 95 ? -15.208 4.478 28.377 1.00 88.75 95 PRO A CA 1
ATOM 749 C C . PRO A 1 95 ? -15.063 5.005 26.940 1.00 88.75 95 PRO A C 1
ATOM 751 O O . PRO A 1 95 ? -15.925 4.756 26.099 1.00 88.75 95 PRO A O 1
ATOM 754 N N . GLU A 1 96 ? -13.935 5.647 26.634 1.00 90.62 96 GLU A N 1
ATOM 755 C CA . GLU A 1 96 ? -13.609 6.192 25.314 1.00 90.62 96 GLU A CA 1
ATOM 756 C C . GLU A 1 96 ? -13.479 5.122 24.213 1.00 90.62 96 GLU A C 1
ATOM 758 O O . GLU A 1 96 ? -13.807 5.381 23.058 1.00 90.62 96 GLU A O 1
ATOM 763 N N . HIS A 1 97 ? -13.086 3.890 24.553 1.00 93.19 97 HIS A N 1
ATOM 764 C CA . HIS A 1 97 ? -12.869 2.825 23.569 1.00 93.19 97 HIS A CA 1
ATOM 765 C C . HIS A 1 97 ? -14.171 2.317 22.934 1.00 93.19 97 HIS A C 1
ATOM 767 O O . HIS A 1 97 ? -14.140 1.798 21.822 1.00 93.19 97 HIS A O 1
ATOM 773 N N . THR A 1 98 ? -15.315 2.460 23.609 1.00 92.81 98 THR A N 1
ATOM 774 C CA . THR A 1 98 ? -16.603 2.021 23.043 1.00 92.81 98 THR A CA 1
ATOM 775 C C . THR A 1 98 ? -16.998 2.902 21.860 1.00 92.81 98 THR A C 1
ATOM 777 O O . THR A 1 98 ? -17.367 2.390 20.805 1.00 92.81 98 THR A O 1
ATOM 780 N N . GLN A 1 99 ? -16.866 4.224 22.018 1.00 94.88 99 GLN A N 1
ATOM 781 C CA . GLN A 1 99 ? -17.088 5.164 20.920 1.00 94.88 99 GLN A CA 1
ATOM 782 C C . GLN A 1 99 ? -16.025 4.978 19.836 1.00 94.88 99 GLN A C 1
ATOM 784 O O . GLN A 1 99 ? -16.359 4.896 18.659 1.00 94.88 99 GLN A O 1
ATOM 789 N N . LEU A 1 100 ? -14.766 4.798 20.241 1.00 96.38 100 LEU A N 1
ATOM 790 C CA . LEU A 1 100 ? -13.668 4.611 19.304 1.00 96.38 100 LEU A CA 1
ATOM 791 C C . LEU A 1 100 ? -13.843 3.367 18.419 1.00 96.38 100 LEU A C 1
ATOM 793 O O . LEU A 1 100 ? -13.550 3.412 17.227 1.00 96.38 100 LEU A O 1
ATOM 797 N N . LEU A 1 101 ? -14.367 2.264 18.968 1.00 97.56 101 LEU A N 1
ATOM 798 C CA . LEU A 1 101 ? -14.706 1.073 18.185 1.00 97.56 101 LEU A CA 1
ATOM 799 C C . LEU A 1 101 ? -15.758 1.382 17.114 1.00 97.56 101 LEU A C 1
ATOM 801 O O . LEU A 1 101 ? -15.602 0.958 15.968 1.00 97.56 101 LEU A O 1
ATOM 805 N N . ALA A 1 102 ? -16.811 2.118 17.475 1.00 96.88 102 ALA A N 1
ATOM 806 C CA . ALA A 1 102 ? -17.853 2.517 16.535 1.00 96.88 102 ALA A CA 1
ATOM 807 C C . ALA A 1 102 ? -17.297 3.436 15.434 1.00 96.88 102 ALA A C 1
ATOM 809 O O . ALA A 1 102 ? -17.621 3.248 14.259 1.00 96.88 102 AL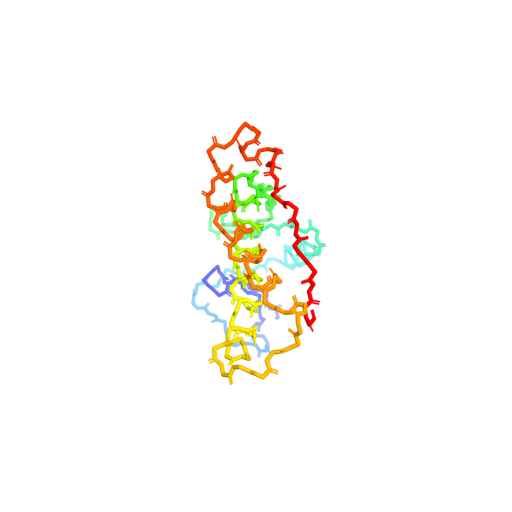A A O 1
ATOM 810 N N . ASP A 1 103 ? -16.412 4.370 15.791 1.00 98.06 103 ASP A N 1
ATOM 811 C CA . ASP A 1 103 ? -15.772 5.287 14.845 1.00 98.06 103 ASP A CA 1
ATOM 812 C C . ASP A 1 103 ? -14.884 4.530 13.845 1.00 98.06 103 ASP A C 1
ATOM 814 O O . ASP A 1 103 ? -14.996 4.746 12.640 1.00 98.06 103 ASP A O 1
ATOM 818 N N . TRP A 1 104 ? -14.074 3.567 14.303 1.00 98.38 104 TRP A N 1
ATOM 819 C CA . TRP A 1 104 ? -13.265 2.723 13.414 1.00 98.38 104 TRP A CA 1
ATOM 820 C C . TRP A 1 104 ? -14.105 1.813 12.512 1.00 98.38 104 TRP A C 1
ATOM 822 O O . TRP A 1 104 ? -13.778 1.632 11.337 1.00 98.38 104 TRP A O 1
ATOM 832 N N . GLN A 1 105 ? -15.200 1.245 13.027 1.00 98.38 105 GLN A N 1
ATOM 833 C CA . GLN A 1 105 ? -16.126 0.440 12.223 1.00 98.38 105 GLN A CA 1
ATOM 834 C C . GLN A 1 105 ? -16.795 1.276 11.127 1.00 98.38 105 GLN A C 1
ATOM 836 O O . GLN A 1 105 ? -16.910 0.810 9.990 1.00 98.38 105 GLN A O 1
ATOM 841 N N . ARG A 1 106 ? -17.195 2.508 11.458 1.00 98.44 106 ARG A N 1
ATOM 842 C CA . ARG A 1 106 ? -17.750 3.469 10.505 1.00 98.44 106 ARG A CA 1
ATOM 843 C C . ARG A 1 106 ? -16.714 3.883 9.462 1.00 98.44 106 ARG A C 1
ATOM 845 O O . ARG A 1 106 ? -17.005 3.775 8.277 1.00 98.44 106 ARG A O 1
ATOM 852 N N . TYR A 1 107 ? -15.515 4.273 9.888 1.00 98.62 107 TYR A N 1
ATOM 853 C CA . TYR A 1 107 ? -14.407 4.631 9.001 1.00 98.62 107 TYR A CA 1
ATOM 854 C C . TYR A 1 107 ? -14.108 3.511 7.996 1.00 98.62 107 TYR A C 1
ATOM 856 O O . TYR A 1 107 ? -14.067 3.751 6.792 1.00 98.62 107 TYR A O 1
ATOM 864 N N . ARG A 1 108 ? -14.007 2.255 8.460 1.00 98.62 108 ARG A N 1
ATOM 865 C CA . ARG A 1 108 ? -13.805 1.095 7.576 1.00 98.62 108 ARG A CA 1
ATOM 866 C C . ARG A 1 108 ? -14.921 0.943 6.544 1.00 98.62 108 ARG A C 1
ATOM 868 O O . ARG A 1 108 ? -14.649 0.576 5.409 1.00 98.62 108 ARG A O 1
ATOM 875 N N . TYR A 1 109 ? -16.172 1.166 6.939 1.00 98.50 109 TYR A N 1
ATOM 876 C CA . TYR A 1 109 ? -17.294 1.116 6.007 1.00 98.50 109 TYR A CA 1
ATOM 877 C C . TYR A 1 109 ? -17.213 2.247 4.973 1.00 98.50 109 TYR A C 1
ATOM 879 O O . TYR A 1 109 ? -17.319 1.979 3.780 1.00 98.50 109 TYR A O 1
ATOM 887 N N . GLU A 1 110 ? -16.949 3.481 5.403 1.00 98.50 110 GLU A N 1
ATOM 888 C CA . GLU A 1 110 ? -16.811 4.641 4.512 1.00 98.50 110 GLU A CA 1
ATOM 889 C C . GLU A 1 110 ? -15.660 4.463 3.505 1.00 98.50 110 GLU A C 1
ATOM 891 O O . GLU A 1 110 ? -15.827 4.800 2.337 1.00 98.50 110 GLU A O 1
ATOM 896 N N . LEU A 1 111 ? -14.546 3.831 3.900 1.00 98.56 111 LEU A N 1
ATOM 897 C CA . LEU A 1 111 ? -13.457 3.471 2.980 1.00 98.56 111 LEU A CA 1
ATOM 898 C C . LEU A 1 111 ? -13.926 2.610 1.798 1.00 98.56 111 LEU A C 1
ATOM 900 O O . LEU A 1 111 ? -13.432 2.784 0.687 1.00 98.56 111 LEU A O 1
ATOM 904 N N . THR A 1 112 ? -14.890 1.705 2.003 1.00 97.94 112 THR A N 1
ATOM 905 C CA . THR A 1 112 ? -15.405 0.853 0.912 1.00 97.94 112 THR A CA 1
ATOM 906 C C . THR A 1 112 ? -16.165 1.635 -0.155 1.00 97.94 112 THR A C 1
ATOM 908 O O . THR A 1 112 ? -16.296 1.147 -1.272 1.00 97.94 112 THR A O 1
ATOM 911 N N . LEU A 1 113 ? -16.630 2.842 0.178 1.00 98.19 113 LEU A N 1
ATOM 912 C CA . LEU A 1 113 ? -17.376 3.715 -0.724 1.00 98.19 113 LEU A CA 1
ATOM 913 C C . LEU A 1 113 ? -16.461 4.658 -1.513 1.00 98.19 113 LEU A C 1
ATOM 915 O O . LEU A 1 113 ? -16.899 5.215 -2.511 1.00 98.19 113 LEU A O 1
ATOM 919 N N . VAL A 1 114 ? -15.200 4.840 -1.100 1.00 98.06 114 VAL A N 1
ATOM 920 C CA . VAL A 1 114 ? -14.270 5.799 -1.727 1.00 98.06 114 VAL A CA 1
ATOM 921 C C . VAL A 1 114 ? -14.122 5.601 -3.244 1.00 98.06 114 VAL A C 1
ATOM 923 O O . VAL A 1 114 ? -14.162 6.607 -3.951 1.00 98.06 114 VAL A O 1
ATOM 926 N N . PRO A 1 115 ? -14.026 4.369 -3.788 1.00 97.50 115 PRO A N 1
ATOM 927 C CA . PRO A 1 115 ? -13.951 4.170 -5.239 1.00 97.50 115 PRO A CA 1
ATOM 928 C C . PRO A 1 115 ? -15.203 4.604 -6.018 1.00 97.50 115 PRO A C 1
ATOM 930 O O . PRO A 1 115 ? -15.153 4.708 -7.240 1.00 97.50 115 PRO A O 1
ATOM 933 N N . GLU A 1 116 ? -16.328 4.827 -5.332 1.00 97.00 116 GLU A N 1
ATOM 934 C CA . GLU A 1 116 ? -17.595 5.281 -5.917 1.00 97.00 116 GLU A CA 1
ATOM 935 C C . GLU A 1 116 ? -17.771 6.810 -5.839 1.00 97.00 116 GLU A C 1
ATOM 937 O O . GLU A 1 116 ? -18.737 7.342 -6.388 1.00 97.00 116 GLU A O 1
ATOM 942 N N . LEU A 1 117 ? -16.868 7.522 -5.153 1.00 95.62 117 LEU A N 1
ATOM 943 C CA . LEU A 1 117 ? -16.928 8.973 -4.977 1.00 95.62 117 LEU A CA 1
ATOM 944 C C . LEU A 1 117 ? -16.255 9.728 -6.128 1.00 95.62 117 LEU A C 1
ATOM 946 O O . LEU A 1 117 ? -15.337 9.239 -6.792 1.00 95.62 117 LEU A O 1
ATOM 950 N N . ASP A 1 118 ? -16.676 10.981 -6.307 1.00 95.12 118 ASP A N 1
ATOM 951 C CA . ASP A 1 118 ? -16.025 11.907 -7.227 1.00 95.12 118 ASP A CA 1
ATOM 952 C C . ASP A 1 118 ? -14.550 12.106 -6.848 1.00 95.12 118 ASP A C 1
ATOM 954 O O . ASP A 1 118 ? -14.206 12.317 -5.681 1.00 95.12 118 ASP A O 1
ATOM 958 N N . GLY A 1 119 ? -13.684 12.085 -7.861 1.00 92.19 119 GLY A N 1
ATOM 959 C CA . GLY A 1 119 ? -12.239 12.237 -7.700 1.00 92.19 119 GLY A CA 1
ATOM 960 C C . GLY A 1 119 ? -11.473 10.918 -7.664 1.00 92.19 119 GLY A C 1
ATOM 961 O O . GLY A 1 119 ? -10.255 10.945 -7.775 1.00 92.19 119 GLY A O 1
ATOM 962 N N . TRP A 1 120 ? -12.125 9.755 -7.587 1.00 94.12 120 TRP A N 1
ATOM 963 C CA . TRP A 1 120 ? -11.401 8.495 -7.762 1.00 94.12 120 TRP A CA 1
ATOM 964 C C . TRP A 1 120 ? -10.894 8.317 -9.210 1.00 94.12 120 TRP A C 1
ATOM 966 O O . TRP A 1 120 ? -11.675 8.515 -10.145 1.00 94.12 120 TRP A O 1
ATOM 976 N N . PRO A 1 121 ? -9.640 7.866 -9.431 1.00 95.50 121 PRO A N 1
ATOM 977 C CA . PRO A 1 121 ? -8.564 7.646 -8.453 1.00 95.50 121 PRO A CA 1
ATOM 978 C C . PRO A 1 121 ? -7.596 8.837 -8.284 1.00 95.50 121 PRO A C 1
ATOM 980 O O . PRO A 1 121 ? -6.717 8.777 -7.434 1.00 95.50 121 PRO A O 1
ATOM 983 N N . GLU A 1 122 ? -7.729 9.896 -9.084 1.00 94.75 122 GLU A N 1
ATOM 984 C CA . GLU A 1 122 ? -6.764 11.009 -9.192 1.00 94.75 122 GLU A CA 1
ATOM 985 C C . GLU A 1 122 ? -6.693 11.894 -7.928 1.00 94.75 122 GLU A C 1
ATOM 987 O O . GLU A 1 122 ? -5.650 12.442 -7.578 1.00 94.75 122 GLU A O 1
ATOM 992 N N . SER A 1 123 ? -7.817 12.056 -7.232 1.00 96.31 123 SER A N 1
ATOM 993 C CA . SER A 1 123 ? -7.959 12.820 -5.990 1.00 96.31 123 SER A CA 1
ATOM 994 C C . SER A 1 123 ? -9.039 12.196 -5.089 1.00 96.31 123 SER A C 1
ATOM 996 O O . SER A 1 123 ? -10.146 12.732 -4.973 1.00 96.31 123 SER A O 1
ATOM 998 N N . PRO A 1 124 ? -8.758 11.036 -4.462 1.00 96.69 124 PRO A N 1
ATOM 999 C CA . PRO A 1 124 ? -9.739 10.331 -3.648 1.00 96.69 124 PRO A CA 1
ATOM 1000 C C . PRO A 1 124 ? -10.163 11.141 -2.418 1.00 96.69 124 PRO A C 1
ATOM 1002 O O . PRO A 1 124 ? -9.347 11.767 -1.738 1.00 96.69 124 PRO A O 1
ATOM 1005 N N . GLN A 1 125 ? -11.453 11.086 -2.093 1.00 97.19 125 GLN A N 1
ATOM 1006 C CA . GLN A 1 125 ? -12.006 11.723 -0.900 1.00 97.19 125 GLN A CA 1
ATOM 1007 C C . GLN A 1 125 ? -11.987 10.748 0.280 1.00 97.19 125 GLN A C 1
ATOM 1009 O O . GLN A 1 125 ? -12.910 9.957 0.469 1.00 97.19 125 GLN A O 1
ATOM 1014 N N . TRP A 1 126 ? -10.920 10.794 1.075 1.00 97.56 126 TRP A N 1
ATOM 1015 C CA . TRP A 1 126 ? -10.761 9.909 2.229 1.00 97.56 126 TRP A CA 1
ATOM 1016 C C . TRP A 1 126 ? -11.629 10.346 3.423 1.00 97.56 126 TRP A C 1
ATOM 1018 O O . TRP A 1 126 ? -11.671 11.539 3.741 1.00 97.56 126 TRP A O 1
ATOM 1028 N N . PRO A 1 127 ? -12.291 9.409 4.129 1.00 97.69 127 PRO A N 1
ATOM 1029 C CA . PRO A 1 127 ? -12.965 9.720 5.386 1.00 97.69 127 PRO A CA 1
ATOM 1030 C C . PRO A 1 127 ? -11.956 10.137 6.466 1.00 97.69 127 PRO A C 1
ATOM 1032 O O . PRO A 1 127 ? -10.776 9.786 6.415 1.00 97.69 127 PRO A O 1
ATOM 1035 N N . THR A 1 128 ? -12.419 10.880 7.473 1.00 96.69 128 THR A N 1
ATOM 1036 C CA . THR A 1 128 ? -11.568 11.306 8.591 1.00 96.69 128 THR A CA 1
ATOM 1037 C C . THR A 1 128 ? -11.163 10.103 9.436 1.00 96.69 128 THR A C 1
ATOM 1039 O O . THR A 1 128 ? -12.016 9.405 9.983 1.00 96.69 128 THR A O 1
ATOM 1042 N N . GLU A 1 129 ? -9.857 9.883 9.566 1.00 96.88 129 GLU A N 1
ATOM 1043 C CA . GLU A 1 129 ? -9.305 8.822 10.407 1.00 96.88 129 GLU A CA 1
ATOM 1044 C C . GLU A 1 129 ? -9.630 9.068 11.901 1.00 96.88 129 GLU A C 1
ATOM 1046 O O . GLU A 1 129 ? -9.431 10.187 12.387 1.00 96.88 129 GLU A O 1
ATOM 1051 N N . PRO A 1 130 ? -10.118 8.055 12.645 1.00 97.06 130 PRO A N 1
ATOM 1052 C CA . PRO A 1 130 ? -10.301 8.142 14.094 1.00 97.06 130 PRO A CA 1
ATOM 1053 C C . PRO A 1 130 ? -8.977 8.147 14.876 1.00 97.06 130 PRO A C 1
ATOM 1055 O O . PRO A 1 130 ? -7.897 7.903 14.339 1.00 97.06 130 PRO A O 1
ATOM 1058 N N . GLU A 1 131 ? -9.057 8.370 16.189 1.00 94.88 131 GLU A N 1
ATOM 1059 C CA . GLU A 1 131 ? -7.883 8.322 17.065 1.00 94.88 131 GLU A CA 1
ATOM 1060 C C . GLU A 1 131 ? -7.305 6.894 17.173 1.00 94.88 131 GLU A C 1
ATOM 1062 O O . GLU A 1 131 ? -8.023 5.892 17.259 1.00 94.88 131 GLU A O 1
ATOM 1067 N N . LYS A 1 132 ? -5.977 6.777 17.147 1.00 91.25 132 LYS A N 1
ATOM 1068 C CA . LYS A 1 132 ? -5.284 5.486 17.212 1.00 91.25 132 LYS A CA 1
ATOM 1069 C C . LYS A 1 132 ? -5.049 5.070 18.661 1.00 91.25 132 LYS A C 1
ATOM 1071 O O . LYS A 1 132 ? -4.717 5.894 19.508 1.00 91.25 132 LYS A O 1
ATOM 1076 N N . VAL 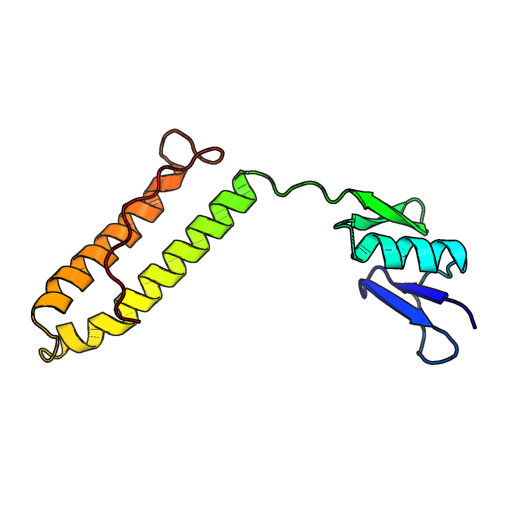A 1 133 ? -5.160 3.772 18.933 1.00 84.12 133 VAL A N 1
ATOM 1077 C CA . VAL A 1 133 ? -4.827 3.191 20.248 1.00 84.12 133 VAL A CA 1
ATOM 1078 C C . VAL A 1 133 ? -3.350 2.770 20.334 1.00 84.12 133 VAL A C 1
ATOM 1080 O O . VAL A 1 133 ? -2.827 2.596 21.436 1.00 84.12 133 VAL A O 1
ATOM 1083 N N . ILE A 1 134 ? -2.678 2.625 19.184 1.00 66.62 134 ILE A N 1
ATOM 1084 C CA . ILE A 1 134 ? -1.279 2.188 19.016 1.00 66.62 134 ILE A CA 1
ATOM 1085 C C . ILE A 1 134 ? -0.517 3.082 18.042 1.00 66.62 134 ILE A C 1
ATOM 1087 O O . ILE A 1 134 ? -1.153 3.562 17.074 1.00 66.62 134 ILE A O 1
#

pLDDT: mean 93.42, std 5.67, range [66.62, 98.62]

Radius of gyration: 24.34 Å; Cα contacts (8 Å, |Δi|>4): 153; chains: 1; bounding box: 54×33×59 Å

Foldseek 3Di:
DWKWAAPVV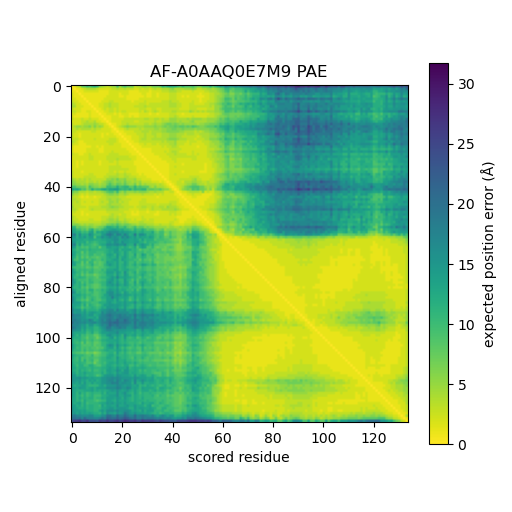RDIDDPVPDDADPRIDTDDPVVVVVVVVLVVVQWDFDDDPSDTDTDRPDPPPLQRVQVVVLVVLLVQLVVQLVVLVVCVVVVNGDPVSVVQNVVSVVQNVVSVCQCVDPCPRPRTDHDDDGDGPD

Secondary structure (DSSP, 8-state):
--EEEETTTTEEEETTTSPPPTTEEEE-HHHHHHHHHHHHTTEEEEEETTEEEEEEPPPPPHHHHHHHHHHHHHHHHHHHHHHHHHHHHTT-S-HHHHHHHHHHHHHHHHHHHGGGSTTTTTS--PPPPPPP--

Mean predicted aligned error: 7.81 Å